Protein AF-A0A1H8XF36-F1 (afdb_monomer_lite)

Structure (mmCIF, N/CA/C/O backbone):
data_AF-A0A1H8XF36-F1
#
_entry.id   AF-A0A1H8XF36-F1
#
loop_
_atom_site.group_PDB
_atom_site.id
_atom_site.type_symbol
_atom_site.label_atom_id
_atom_site.label_alt_id
_atom_site.label_comp_id
_atom_site.label_asym_id
_atom_site.label_entity_id
_atom_site.label_seq_id
_atom_site.pdbx_PDB_ins_code
_atom_site.Cartn_x
_atom_site.Cartn_y
_atom_site.Cartn_z
_atom_site.occupancy
_atom_site.B_iso_or_equiv
_atom_site.auth_seq_id
_atom_site.auth_comp_id
_atom_site.auth_asym_id
_atom_site.auth_atom_id
_atom_site.pdbx_PDB_model_num
ATOM 1 N N . MET A 1 1 ? -66.760 44.132 59.743 1.00 40.66 1 MET A N 1
ATOM 2 C CA . MET A 1 1 ? -66.022 44.883 58.701 1.00 40.66 1 MET A CA 1
ATOM 3 C C . MET A 1 1 ? -64.571 44.483 58.868 1.00 40.66 1 MET A C 1
ATOM 5 O O . MET A 1 1 ? -64.125 44.557 60.000 1.00 40.66 1 MET A O 1
ATOM 9 N N . SER A 1 2 ? -63.787 43.986 57.928 1.00 36.94 2 SER A N 1
ATOM 10 C CA . SER A 1 2 ? -63.782 43.706 56.478 1.00 36.94 2 SER A CA 1
ATOM 11 C C . SER A 1 2 ? -62.530 42.788 56.319 1.00 36.94 2 SER A C 1
ATOM 13 O O . SER A 1 2 ? -61.698 42.759 57.219 1.00 36.94 2 SER A O 1
ATOM 15 N N . ASP A 1 3 ? -62.305 41.912 55.347 1.00 35.53 3 ASP A N 1
ATOM 16 C CA . ASP A 1 3 ? -62.510 41.982 53.910 1.00 35.53 3 ASP A CA 1
ATOM 17 C C . ASP A 1 3 ? -62.419 40.563 53.327 1.00 35.53 3 ASP A C 1
ATOM 19 O O . ASP A 1 3 ? -61.541 39.775 53.687 1.00 35.53 3 ASP A O 1
ATOM 23 N N . GLN A 1 4 ? -63.302 40.268 52.376 1.00 50.47 4 GLN A N 1
ATOM 24 C CA . GLN A 1 4 ? -63.124 39.201 51.400 1.00 50.47 4 GLN A CA 1
ATOM 25 C C . GLN A 1 4 ? -62.207 39.718 50.282 1.00 50.47 4 GLN A C 1
ATOM 27 O O . GLN A 1 4 ? -62.648 40.511 49.458 1.00 50.47 4 GLN A O 1
ATOM 32 N N . ALA A 1 5 ? -60.954 39.261 50.225 1.00 41.50 5 ALA A N 1
ATOM 33 C CA . ALA A 1 5 ? -60.082 39.449 49.058 1.00 41.50 5 ALA A CA 1
ATOM 34 C C . ALA A 1 5 ? -58.930 38.427 49.036 1.00 41.50 5 ALA A C 1
ATOM 36 O O . ALA A 1 5 ? -57.756 38.785 49.018 1.00 41.50 5 ALA A O 1
ATOM 37 N N . ILE A 1 6 ? -59.246 37.129 49.011 1.00 44.41 6 ILE A N 1
ATOM 38 C CA . ILE A 1 6 ? -58.297 36.118 48.513 1.00 44.41 6 ILE A CA 1
ATOM 39 C C . ILE A 1 6 ? -58.626 35.923 47.029 1.00 44.41 6 ILE A C 1
ATOM 41 O O . ILE A 1 6 ? -59.206 34.925 46.611 1.00 44.41 6 ILE A O 1
ATOM 45 N N . THR A 1 7 ? -58.331 36.956 46.238 1.00 41.44 7 THR A N 1
ATOM 46 C CA . THR A 1 7 ? -58.644 37.029 44.808 1.00 41.44 7 THR A CA 1
ATOM 47 C C . THR A 1 7 ? -57.358 36.836 44.004 1.00 41.44 7 THR A C 1
ATOM 49 O O . THR A 1 7 ? -56.527 37.730 43.914 1.00 41.44 7 THR A O 1
ATOM 52 N N . ILE A 1 8 ? -57.201 35.636 43.438 1.00 46.31 8 ILE A N 1
ATOM 53 C CA . ILE A 1 8 ? -56.725 35.370 42.062 1.00 46.31 8 ILE A CA 1
ATOM 54 C C . ILE A 1 8 ? -55.301 35.854 41.673 1.00 46.31 8 ILE A C 1
ATOM 56 O O . ILE A 1 8 ? -54.861 35.599 40.562 1.00 46.31 8 ILE A O 1
ATOM 60 N N . CYS A 1 9 ? -54.484 36.432 42.558 1.00 40.72 9 CYS A N 1
ATOM 61 C CA . CYS A 1 9 ? -53.116 36.835 42.175 1.00 40.72 9 CYS A CA 1
ATOM 62 C C . CYS A 1 9 ? -52.086 35.676 42.217 1.00 40.72 9 CYS A C 1
ATOM 64 O O . CYS A 1 9 ? -51.015 35.758 41.625 1.00 40.72 9 CYS A O 1
ATOM 66 N N . GLY A 1 10 ? -52.410 34.556 42.880 1.00 39.56 10 GLY A N 1
ATOM 67 C CA . GLY A 1 10 ? -51.481 33.431 43.074 1.00 39.56 10 GLY A CA 1
ATOM 68 C C . GLY A 1 10 ? -51.507 32.321 42.013 1.00 39.56 10 GLY A C 1
ATOM 69 O O . GLY A 1 10 ? -50.549 31.553 41.936 1.00 39.56 10 GLY A O 1
ATOM 70 N N . LEU A 1 11 ? -52.569 32.201 41.203 1.00 45.66 11 LEU A N 1
ATOM 71 C CA . LEU A 1 11 ? -52.674 31.116 40.210 1.00 45.66 11 LEU A CA 1
ATOM 72 C C . LEU A 1 11 ? -52.144 31.496 38.818 1.00 45.66 11 LEU A C 1
ATOM 74 O O . LEU A 1 11 ? -51.636 30.622 38.120 1.00 45.66 11 LEU A O 1
ATOM 78 N N . LEU A 1 12 ? -52.174 32.774 38.429 1.00 42.66 12 LEU A N 1
ATOM 79 C CA . LEU A 1 12 ? -51.688 33.197 37.107 1.00 42.66 12 LEU A CA 1
ATOM 80 C C . LEU A 1 12 ? -50.151 33.191 36.998 1.00 42.66 12 LEU A C 1
ATOM 82 O O . LEU A 1 12 ? -49.630 32.896 35.929 1.00 42.66 12 LEU A O 1
ATOM 86 N N . CYS A 1 13 ? -49.413 33.367 38.103 1.00 42.06 13 CYS A N 1
ATOM 87 C CA . CYS A 1 13 ? -47.946 33.222 38.096 1.00 42.06 13 CYS A CA 1
ATOM 88 C C . CYS A 1 13 ? -47.450 31.764 38.083 1.00 42.06 13 CYS A C 1
ATOM 90 O O . CYS A 1 13 ? -46.278 31.537 37.793 1.00 42.06 13 CYS A O 1
ATOM 92 N N . LYS A 1 14 ? -48.295 30.768 38.393 1.00 46.06 14 LYS A N 1
ATOM 93 C CA . LYS A 1 14 ? -47.899 29.345 38.334 1.00 46.06 14 LYS A CA 1
ATOM 94 C C . LYS A 1 14 ? -48.216 28.682 36.994 1.00 46.06 14 LYS A C 1
ATOM 96 O O . LYS A 1 14 ? -47.514 27.747 36.624 1.00 46.06 14 LYS A O 1
ATOM 101 N N . PHE A 1 15 ? -49.204 29.184 36.251 1.00 42.62 15 PHE A N 1
ATOM 102 C CA . PHE A 1 15 ? -49.509 28.676 34.909 1.00 42.62 15 PHE A CA 1
ATOM 103 C C . PHE A 1 15 ? -48.506 29.153 33.847 1.00 42.62 15 PHE A C 1
ATOM 105 O O . PHE A 1 15 ? -48.177 28.384 32.950 1.00 42.62 15 PHE A O 1
ATOM 112 N N . ASP A 1 16 ? -47.937 30.355 33.993 1.00 43.34 16 ASP A N 1
ATOM 113 C CA . ASP A 1 16 ? -46.941 30.883 33.041 1.00 43.34 16 ASP A CA 1
ATOM 114 C C . ASP A 1 16 ? -45.497 30.412 33.338 1.00 43.34 16 ASP A C 1
ATOM 116 O O . ASP A 1 16 ? -44.593 30.553 32.516 1.00 43.34 16 ASP A O 1
ATOM 120 N N . GLN A 1 17 ? -45.262 29.782 34.500 1.00 47.97 17 GLN A N 1
ATOM 121 C CA . GLN A 1 17 ? -43.981 29.133 34.819 1.00 47.97 17 GLN A CA 1
ATOM 122 C C . GLN A 1 17 ? -43.923 27.641 34.465 1.00 47.97 17 GLN A C 1
ATOM 124 O O . GLN A 1 17 ? -42.828 27.089 34.417 1.00 47.97 17 GLN A O 1
ATOM 129 N N . GLN A 1 18 ? -45.053 26.989 34.165 1.00 44.66 18 GLN A N 1
ATOM 130 C CA . GLN A 1 18 ? -45.054 25.599 33.685 1.00 44.66 18 GLN A CA 1
ATOM 131 C C . GLN A 1 18 ? -44.923 25.463 32.163 1.00 44.66 18 GLN A C 1
ATOM 133 O O . GLN A 1 18 ? -44.710 24.355 31.685 1.00 44.66 18 GLN A O 1
ATOM 138 N N . ASN A 1 19 ? -44.976 26.563 31.405 1.00 46.19 19 ASN A N 1
ATOM 139 C CA . ASN A 1 19 ? -44.806 26.532 29.946 1.00 46.19 19 ASN A CA 1
ATOM 140 C C . ASN A 1 19 ? -43.543 27.252 29.446 1.00 46.19 19 ASN A C 1
ATOM 142 O O . ASN A 1 19 ? -43.392 27.508 28.254 1.00 46.19 19 ASN A O 1
ATOM 146 N N . LYS A 1 20 ? -42.598 27.539 30.352 1.00 46.12 20 LYS A N 1
ATOM 147 C CA . LYS A 1 20 ? -41.257 28.041 30.014 1.00 46.12 20 LYS A CA 1
ATOM 148 C C . LYS A 1 20 ? -40.150 27.057 30.403 1.00 46.12 20 LYS A C 1
ATOM 150 O O . LYS A 1 20 ? -39.047 27.462 30.756 1.00 46.12 20 LYS A O 1
ATOM 155 N N . THR A 1 21 ? -40.454 25.761 30.332 1.00 42.97 21 THR A N 1
ATOM 156 C CA . THR A 1 21 ? -39.481 24.668 30.516 1.00 42.97 21 THR A CA 1
ATOM 157 C C . THR A 1 21 ? -39.406 23.727 29.311 1.00 42.97 21 THR A C 1
ATOM 159 O O . THR A 1 21 ? -38.757 22.695 29.377 1.00 42.97 21 THR A O 1
ATOM 162 N N . THR A 1 22 ? -39.984 24.093 28.166 1.00 49.16 22 THR A N 1
ATOM 163 C CA . THR A 1 22 ? -39.704 23.439 26.876 1.00 49.16 22 THR A CA 1
ATOM 164 C C . THR A 1 22 ? -38.648 24.217 26.110 1.00 49.16 22 THR A C 1
ATOM 166 O O . THR A 1 22 ? -38.924 24.872 25.113 1.00 49.16 22 THR A O 1
ATOM 169 N N . MET A 1 23 ? -37.434 24.163 26.635 1.00 47.94 23 MET A N 1
ATOM 170 C CA . MET A 1 23 ? -36.205 24.076 25.855 1.00 47.94 23 MET A CA 1
ATOM 171 C C . MET A 1 23 ? -35.268 23.268 26.745 1.00 47.94 23 MET A C 1
ATOM 173 O O . MET A 1 23 ? -34.341 23.807 27.349 1.00 47.94 23 MET A O 1
ATOM 177 N N . GLU A 1 24 ? -35.576 21.979 26.910 1.00 48.44 24 GLU A N 1
ATOM 178 C CA . GLU A 1 24 ? -34.543 21.030 27.297 1.00 48.44 24 GLU A CA 1
ATOM 179 C C . GLU A 1 24 ? -33.439 21.201 26.260 1.00 48.44 24 GLU A C 1
ATOM 181 O O . GLU A 1 24 ? -33.589 20.852 25.089 1.00 48.44 24 GLU A O 1
ATOM 186 N N . SER A 1 25 ? -32.346 21.835 26.680 1.00 49.28 25 SER A N 1
ATOM 187 C CA . SER A 1 25 ? -31.075 21.682 26.012 1.00 49.28 25 SER A CA 1
ATOM 188 C C . SER A 1 25 ? -30.848 20.181 25.960 1.00 49.28 25 SER A C 1
ATOM 190 O O . SER A 1 25 ? -30.518 19.577 26.983 1.00 49.28 25 SER A O 1
ATOM 192 N N . THR A 1 26 ? -31.075 19.567 24.802 1.00 49.25 26 THR A N 1
ATOM 193 C CA . THR A 1 26 ? -30.534 18.249 24.514 1.00 49.25 26 THR A CA 1
ATOM 194 C C . THR A 1 26 ? -29.035 18.425 24.631 1.00 49.25 26 THR A C 1
ATOM 196 O O . THR A 1 26 ? -28.365 18.915 23.719 1.00 49.25 26 THR A O 1
ATOM 199 N N . ASN A 1 27 ? -28.530 18.148 25.828 1.00 54.62 27 ASN A N 1
ATOM 200 C CA . ASN A 1 27 ? -27.125 18.053 26.113 1.00 54.62 27 ASN A CA 1
ATOM 201 C C . ASN A 1 27 ? -26.678 16.825 25.324 1.00 54.62 27 ASN A C 1
ATOM 203 O O . ASN A 1 27 ? -26.685 15.715 25.843 1.00 54.62 27 ASN A O 1
ATOM 207 N N . ASN A 1 28 ? -26.373 17.024 24.040 1.00 58.06 28 ASN A N 1
ATOM 208 C CA . ASN A 1 28 ? -25.712 16.056 23.173 1.00 58.06 28 ASN A CA 1
ATOM 209 C C . ASN A 1 28 ? -24.256 15.918 23.642 1.00 58.06 28 ASN A C 1
ATOM 211 O O . ASN A 1 28 ? -23.302 16.167 22.909 1.00 58.06 28 ASN A O 1
ATOM 215 N N . GLN A 1 29 ? -24.082 15.563 24.913 1.00 52.97 29 GLN A N 1
ATOM 216 C CA . GLN A 1 29 ? -22.859 14.956 25.395 1.00 52.97 29 GLN A CA 1
ATOM 217 C C . GLN A 1 29 ? -22.877 13.567 24.784 1.00 52.97 29 GLN A C 1
ATOM 219 O O . GLN A 1 29 ? -23.698 12.737 25.165 1.00 52.97 29 GLN A O 1
ATOM 224 N N . ALA A 1 30 ? -22.031 13.342 23.783 1.00 47.47 30 ALA A N 1
ATOM 225 C CA . ALA A 1 30 ? -21.836 12.012 23.237 1.00 47.47 30 ALA A CA 1
ATOM 226 C C . ALA A 1 30 ? -21.537 11.050 24.400 1.00 47.47 30 ALA A C 1
ATOM 228 O O . ALA A 1 30 ? -20.557 11.239 25.128 1.00 47.47 30 ALA A O 1
ATOM 229 N N . GLU A 1 31 ? -22.397 10.051 24.609 1.00 49.72 31 GLU A N 1
ATOM 230 C CA . GLU A 1 31 ? -22.148 9.005 25.595 1.00 49.72 31 GLU A CA 1
ATOM 231 C C . GLU A 1 31 ? -20.878 8.256 25.191 1.00 49.72 31 GLU A C 1
ATOM 233 O O . GLU A 1 31 ? -20.815 7.553 24.182 1.00 49.72 31 GLU A O 1
ATOM 238 N N . LYS A 1 32 ? -19.818 8.443 25.977 1.00 48.28 32 LYS A N 1
ATOM 239 C CA . LYS A 1 32 ? -18.534 7.794 25.742 1.00 48.28 32 LYS A CA 1
ATOM 240 C C . LYS A 1 32 ? -18.615 6.331 26.173 1.00 48.28 32 LYS A C 1
ATOM 242 O O . LYS A 1 32 ? -18.431 6.015 27.350 1.00 48.28 32 LYS A O 1
ATOM 247 N N . LEU A 1 33 ? -18.804 5.426 25.217 1.00 56.78 33 LEU A N 1
ATOM 248 C CA . LEU A 1 33 ? -18.626 3.996 25.455 1.00 56.78 33 LEU A CA 1
ATOM 249 C C . LEU A 1 33 ? -17.135 3.699 25.692 1.00 56.78 33 LEU A C 1
ATOM 251 O O . LEU A 1 33 ? -16.317 3.785 24.779 1.00 56.78 33 LEU A O 1
ATOM 255 N N . THR A 1 34 ? -16.770 3.377 26.935 1.00 51.84 34 THR A N 1
ATOM 256 C CA . THR A 1 34 ? -15.386 3.050 27.315 1.00 51.84 34 THR A CA 1
ATOM 257 C C . THR A 1 34 ? -15.229 1.539 27.459 1.00 51.84 34 THR A C 1
ATOM 259 O O . THR A 1 34 ? -15.887 0.917 28.290 1.00 51.84 34 THR A O 1
ATOM 262 N N . ILE A 1 35 ? -14.342 0.951 26.654 1.00 61.00 35 ILE A N 1
ATOM 263 C CA . ILE A 1 35 ? -14.023 -0.481 26.648 1.00 61.00 35 ILE A CA 1
ATOM 264 C C . ILE A 1 35 ? -12.532 -0.616 26.968 1.00 61.00 35 ILE A C 1
ATOM 266 O O . ILE A 1 35 ? -11.695 -0.190 26.177 1.00 61.00 35 ILE A O 1
ATOM 270 N N . ILE A 1 36 ? -12.198 -1.161 28.141 1.00 53.19 36 ILE A N 1
ATOM 271 C CA . ILE A 1 36 ? -10.814 -1.336 28.614 1.00 53.19 36 ILE A CA 1
ATOM 272 C C . ILE A 1 36 ? -10.554 -2.784 29.046 1.00 53.19 36 ILE A C 1
ATOM 274 O O . ILE A 1 36 ? -11.452 -3.441 29.569 1.00 53.19 36 ILE A O 1
ATOM 278 N N . GLU A 1 37 ? -9.329 -3.258 28.790 1.00 46.28 37 GLU A N 1
ATOM 279 C CA . GLU A 1 37 ? -8.772 -4.561 29.211 1.00 46.28 37 GLU A CA 1
ATOM 280 C C . GLU A 1 37 ? -9.680 -5.771 28.966 1.00 46.28 37 GLU A C 1
ATOM 282 O O . GLU A 1 37 ? -9.912 -6.615 29.830 1.00 46.28 37 GLU A O 1
ATOM 287 N N . THR A 1 38 ? -10.240 -5.863 27.766 1.00 60.16 38 THR A N 1
ATOM 288 C CA . THR A 1 38 ? -11.257 -6.867 27.482 1.00 60.16 38 THR A CA 1
ATOM 289 C C . THR A 1 38 ? -11.140 -7.395 26.061 1.00 60.16 38 THR A C 1
ATOM 291 O O . THR A 1 38 ? -10.719 -6.687 25.153 1.00 60.16 38 THR A O 1
ATOM 294 N N . THR A 1 39 ? -11.534 -8.650 25.862 1.00 60.72 39 THR A N 1
ATOM 295 C CA . THR A 1 39 ? -11.659 -9.300 24.549 1.00 60.72 39 THR A CA 1
ATOM 296 C C . THR A 1 39 ? -12.972 -8.943 23.844 1.00 60.72 39 THR A C 1
ATOM 298 O O . THR A 1 39 ? -13.347 -9.583 22.863 1.00 60.72 39 THR A O 1
ATOM 301 N N . LYS A 1 40 ? -13.708 -7.946 24.356 1.00 65.25 40 LYS A N 1
ATOM 302 C CA . LYS A 1 40 ? -14.976 -7.507 23.774 1.00 65.25 40 LYS A CA 1
ATOM 303 C C . LYS A 1 40 ? -14.733 -6.885 22.402 1.00 65.25 40 LYS A C 1
ATOM 305 O O . LYS A 1 40 ? -13.991 -5.917 22.266 1.00 65.25 40 LYS A O 1
ATOM 310 N N . VAL A 1 41 ? -15.408 -7.446 21.409 1.00 62.50 41 VAL A N 1
ATOM 311 C CA . VAL A 1 41 ? -15.490 -6.932 20.043 1.00 62.50 41 VAL A CA 1
ATOM 312 C C . VAL A 1 41 ? -16.558 -5.838 20.000 1.00 62.50 41 VAL A C 1
ATOM 314 O O . VAL A 1 41 ? -17.640 -6.014 20.563 1.00 62.50 41 VAL A O 1
ATOM 317 N N . ILE A 1 42 ? -16.266 -4.716 19.339 1.00 70.75 42 ILE A N 1
ATOM 318 C CA . ILE A 1 42 ? -17.297 -3.747 18.949 1.00 70.75 42 ILE A CA 1
ATOM 319 C C . ILE A 1 42 ? -17.878 -4.232 17.620 1.00 70.75 42 ILE A C 1
ATOM 321 O O . ILE A 1 42 ? -17.201 -4.175 16.598 1.00 70.75 42 ILE A O 1
ATOM 325 N N . ASP A 1 43 ? -19.113 -4.728 17.643 1.00 66.25 43 ASP A N 1
ATOM 326 C CA . ASP A 1 43 ? -19.865 -5.106 16.441 1.00 66.25 43 ASP A CA 1
ATOM 327 C C . ASP A 1 43 ? -20.769 -3.932 16.031 1.00 66.25 43 ASP A C 1
ATOM 329 O O . ASP A 1 43 ? -21.852 -3.737 16.584 1.00 66.25 43 ASP A O 1
ATOM 333 N N . ALA A 1 44 ? -20.279 -3.090 15.119 1.00 71.88 44 ALA A N 1
ATOM 334 C CA . ALA A 1 44 ? -20.963 -1.887 14.652 1.00 71.88 44 ALA A CA 1
ATOM 335 C C . ALA A 1 44 ? -21.638 -2.155 13.297 1.00 71.88 44 ALA A C 1
ATOM 337 O O . ALA A 1 44 ? -21.051 -1.951 12.236 1.00 71.88 44 ALA A O 1
ATOM 338 N N . LYS A 1 45 ? -22.880 -2.646 13.334 1.00 66.81 45 LYS A N 1
ATOM 339 C CA . LYS A 1 45 ? -23.684 -2.945 12.137 1.00 66.81 45 LYS A CA 1
ATOM 340 C C . LYS A 1 45 ? -24.672 -1.818 11.853 1.00 66.81 45 LYS A C 1
ATOM 342 O O . LYS A 1 45 ? -25.379 -1.382 12.757 1.00 66.81 45 LYS A O 1
ATOM 347 N N . TYR A 1 46 ? -24.747 -1.386 10.593 1.00 72.31 46 TYR A N 1
ATOM 348 C CA . TYR A 1 46 ? -25.667 -0.340 10.109 1.00 72.31 46 TYR A CA 1
ATOM 349 C C . TYR A 1 46 ? -25.518 1.031 10.799 1.00 72.31 46 TYR A C 1
ATOM 351 O O . TYR A 1 46 ? -26.467 1.811 10.866 1.00 72.31 46 TYR A O 1
ATOM 359 N N . SER A 1 47 ? -24.335 1.335 11.329 1.00 73.12 47 SER A N 1
ATOM 360 C CA . SER A 1 47 ? -24.046 2.594 12.019 1.00 73.12 47 SER A CA 1
ATOM 361 C C . SER A 1 47 ? -23.357 3.609 11.106 1.00 73.12 47 SER A C 1
ATOM 363 O O . SER A 1 47 ? -22.481 3.243 10.328 1.00 73.12 47 SER A O 1
ATOM 365 N N . HIS A 1 48 ? -23.686 4.891 11.272 1.00 70.56 48 HIS A N 1
ATOM 366 C CA . HIS A 1 48 ? -22.930 6.006 10.696 1.00 70.56 48 HIS A CA 1
ATOM 367 C C . HIS A 1 48 ? -21.782 6.373 11.645 1.00 70.56 48 HIS A C 1
ATOM 369 O O . HIS A 1 48 ? -22.018 6.653 12.819 1.00 70.56 48 HIS A O 1
ATOM 375 N N . LEU A 1 49 ? -20.543 6.315 11.154 1.00 74.25 49 LEU A N 1
ATOM 376 C CA . LEU A 1 49 ? -19.329 6.633 11.921 1.00 74.25 49 LEU A CA 1
ATOM 377 C C . LEU A 1 49 ? -18.528 7.783 11.292 1.00 74.25 49 LEU A C 1
ATOM 379 O O . LEU A 1 49 ? -17.383 8.028 11.684 1.00 74.25 49 LEU A O 1
ATOM 383 N N . ASP A 1 50 ? -19.106 8.490 10.321 1.00 73.62 50 ASP A N 1
ATOM 384 C CA . ASP A 1 50 ? -18.474 9.626 9.663 1.00 73.62 50 ASP A CA 1
ATOM 385 C C . ASP A 1 50 ? -18.028 10.694 10.679 1.00 73.62 50 ASP A C 1
ATOM 387 O O . ASP A 1 50 ? -18.722 11.019 11.639 1.00 73.62 50 ASP A O 1
ATOM 391 N N . GLY A 1 51 ? -16.797 11.188 10.512 1.00 71.81 51 GLY A N 1
ATOM 392 C CA . GLY A 1 51 ? -16.170 12.157 11.421 1.00 71.81 51 GLY A CA 1
ATOM 393 C C . GLY A 1 51 ? -15.538 11.578 12.698 1.00 71.81 51 GLY A C 1
ATOM 394 O O . GLY A 1 51 ? -14.884 12.320 13.434 1.00 71.81 51 GLY A O 1
ATOM 395 N N . SER A 1 52 ? -15.666 10.275 12.964 1.00 79.75 52 SER A N 1
ATOM 396 C CA . SER A 1 52 ? -15.053 9.643 14.143 1.00 79.75 52 SER A CA 1
ATOM 397 C C . SER A 1 52 ? -13.518 9.625 14.066 1.00 79.75 52 SER A C 1
ATOM 399 O O . SER A 1 52 ? -12.938 9.444 12.998 1.00 79.75 52 SER A O 1
ATOM 401 N N . THR A 1 53 ? -12.839 9.780 15.210 1.00 69.12 53 THR A N 1
ATOM 402 C CA . THR A 1 53 ? -11.370 9.678 15.323 1.00 69.12 53 THR A CA 1
ATOM 403 C C . THR A 1 53 ? -10.989 8.567 16.298 1.00 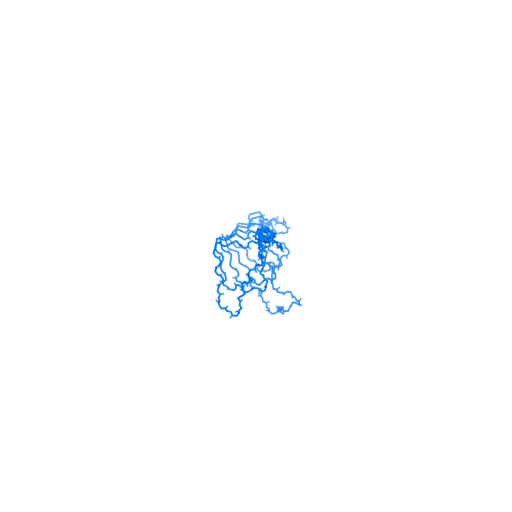69.12 53 THR A C 1
ATOM 405 O O . THR A 1 53 ? -11.470 8.543 17.429 1.00 69.12 53 THR A O 1
ATOM 408 N N . PHE A 1 54 ? -10.076 7.684 15.887 1.00 76.00 54 PHE A N 1
ATOM 409 C CA . PHE A 1 54 ? -9.569 6.581 16.705 1.00 76.00 54 PHE A CA 1
ATOM 410 C C . PHE A 1 54 ? -8.065 6.768 16.942 1.00 76.00 54 PHE A C 1
ATOM 412 O O . PHE A 1 54 ? -7.273 6.706 16.005 1.00 76.00 54 PHE A O 1
ATOM 419 N N . VAL A 1 55 ? -7.661 7.020 18.190 1.00 69.31 55 VAL A N 1
ATOM 420 C CA . VAL A 1 55 ? -6.261 7.291 18.569 1.00 69.31 55 VAL A CA 1
ATOM 421 C C . VAL A 1 55 ? -5.753 6.168 19.470 1.00 69.31 55 VAL A C 1
ATOM 423 O O . VAL A 1 55 ? -6.416 5.825 20.443 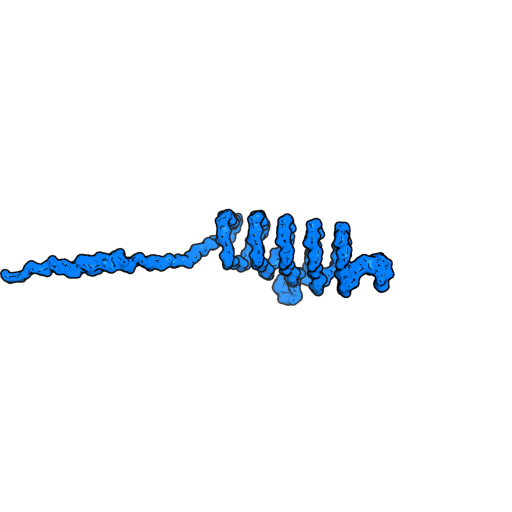1.00 69.31 55 VAL A O 1
ATOM 426 N N . MET A 1 56 ? -4.576 5.610 19.157 1.00 66.62 56 MET A N 1
ATOM 427 C CA . MET A 1 56 ? -3.939 4.512 19.913 1.00 66.62 56 MET A CA 1
ATOM 428 C C . MET A 1 56 ? -4.816 3.247 20.058 1.00 66.62 56 MET A C 1
ATOM 430 O O . MET A 1 56 ? -4.753 2.546 21.065 1.00 66.62 56 MET A O 1
ATOM 434 N N . LEU A 1 57 ? -5.635 2.939 19.047 1.00 72.25 57 LEU A N 1
ATOM 435 C CA . LEU A 1 57 ? -6.500 1.756 19.021 1.00 72.25 57 LEU A CA 1
ATOM 436 C C . LEU A 1 57 ? -5.754 0.527 18.471 1.00 72.25 57 LEU A C 1
ATOM 438 O O . LEU A 1 57 ? -5.029 0.627 17.483 1.00 72.25 57 LEU A O 1
ATOM 442 N N . LYS A 1 58 ? -5.985 -0.651 19.065 1.00 75.19 58 LYS A N 1
ATOM 443 C CA . LYS A 1 58 ? -5.539 -1.942 18.518 1.00 75.19 58 LYS A CA 1
ATOM 444 C C . LYS A 1 58 ? -6.699 -2.630 17.794 1.00 75.19 58 LYS A C 1
ATOM 446 O O . LYS A 1 58 ? -7.713 -2.916 18.417 1.00 75.19 58 LYS A O 1
ATOM 451 N N . MET A 1 59 ? -6.522 -2.928 16.505 1.00 78.12 59 MET A N 1
ATOM 452 C CA . MET A 1 59 ? -7.508 -3.620 15.653 1.00 78.12 59 MET A CA 1
ATOM 453 C C . MET A 1 59 ? -6.940 -4.907 15.036 1.00 78.12 59 MET A C 1
ATOM 455 O O . MET A 1 59 ? -7.186 -5.220 13.876 1.00 78.12 59 MET A O 1
ATOM 459 N N . SER A 1 60 ? -6.130 -5.649 15.794 1.00 78.81 60 SER A N 1
ATOM 460 C CA . SER A 1 60 ? -5.612 -6.939 15.326 1.00 78.81 60 SER A CA 1
ATOM 461 C C . SER A 1 60 ? -6.775 -7.880 14.993 1.00 78.81 60 SER A C 1
ATOM 463 O O . SER A 1 60 ? -7.639 -8.090 15.842 1.00 78.81 60 SER A O 1
ATOM 465 N N . ASN A 1 61 ? -6.768 -8.447 13.783 1.00 76.12 61 ASN A N 1
ATOM 466 C CA . ASN A 1 61 ? -7.813 -9.329 13.243 1.00 76.12 61 ASN A CA 1
ATOM 467 C C . ASN A 1 61 ? -9.186 -8.662 13.010 1.00 76.12 61 ASN A C 1
ATOM 469 O O . ASN A 1 61 ? -10.197 -9.359 12.943 1.00 76.12 61 ASN A O 1
ATOM 473 N N . ALA A 1 62 ? -9.255 -7.331 12.907 1.00 82.06 62 ALA A N 1
ATOM 474 C CA . ALA A 1 62 ? -10.474 -6.669 12.445 1.00 82.06 62 ALA A CA 1
ATOM 475 C C . ALA A 1 62 ? -10.700 -6.940 10.946 1.00 82.06 62 ALA A C 1
ATOM 477 O O . ALA A 1 62 ? -9.746 -6.963 10.173 1.00 82.06 62 ALA A O 1
ATOM 478 N N . SER A 1 63 ? -11.960 -7.114 10.541 1.00 77.88 63 SER A N 1
ATOM 479 C CA . SER A 1 63 ? -12.363 -7.323 9.147 1.00 77.88 63 SER A CA 1
ATOM 480 C C . SER A 1 63 ? -13.400 -6.277 8.752 1.00 77.88 63 SER A C 1
ATOM 482 O O . SER A 1 63 ? -14.307 -5.968 9.528 1.00 77.88 63 SER A O 1
ATOM 484 N N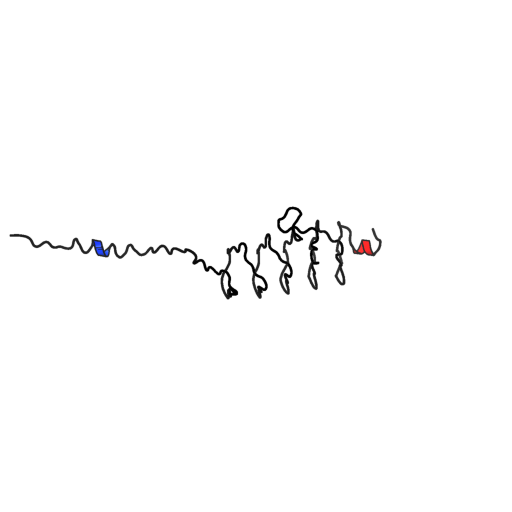 . PHE A 1 64 ? -13.251 -5.737 7.547 1.00 83.88 64 PHE A N 1
ATOM 485 C CA . PHE A 1 64 ? -14.152 -4.756 6.965 1.00 83.88 64 PHE A CA 1
ATOM 486 C C . PHE A 1 64 ? -14.632 -5.302 5.620 1.00 83.88 64 PHE A C 1
ATOM 488 O O . PHE A 1 64 ? -13.870 -5.313 4.660 1.00 83.88 64 PHE A O 1
ATOM 495 N N . ASN A 1 65 ? -15.878 -5.770 5.562 1.00 81.00 65 ASN A N 1
ATOM 496 C CA . ASN A 1 65 ? -16.485 -6.312 4.343 1.00 81.00 65 ASN A CA 1
ATOM 497 C C . ASN A 1 65 ? -17.579 -5.351 3.877 1.00 81.00 65 ASN A C 1
ATOM 499 O O . ASN A 1 65 ? -18.376 -4.906 4.704 1.00 81.00 65 ASN A O 1
ATOM 503 N N . ASP A 1 66 ? -17.600 -5.031 2.582 1.00 81.38 66 ASP A N 1
ATOM 504 C CA . ASP A 1 66 ? -18.597 -4.152 1.951 1.00 81.38 66 ASP A CA 1
ATOM 505 C C . ASP A 1 66 ? -18.693 -2.743 2.573 1.00 81.38 66 ASP A C 1
ATOM 507 O O . ASP A 1 66 ? -19.779 -2.203 2.792 1.00 81.38 66 ASP A O 1
ATOM 511 N N . VAL A 1 67 ? -17.543 -2.129 2.875 1.00 83.19 67 VAL A N 1
ATOM 512 C CA . VAL A 1 67 ? -17.458 -0.786 3.476 1.00 83.19 67 VAL A CA 1
ATOM 513 C C . VAL A 1 67 ? -17.001 0.281 2.476 1.00 83.19 67 VAL A C 1
ATOM 515 O O . VAL A 1 67 ? -16.135 0.034 1.639 1.00 83.19 67 VAL A O 1
ATOM 518 N N . ASP A 1 68 ? -17.519 1.506 2.609 1.00 83.88 68 ASP A N 1
ATOM 519 C CA . ASP A 1 68 ? -16.958 2.687 1.941 1.00 83.88 68 ASP A CA 1
ATOM 520 C C . ASP A 1 68 ? -15.891 3.332 2.840 1.00 83.88 68 ASP A C 1
ATOM 522 O O . ASP A 1 68 ? -16.195 3.881 3.901 1.00 83.88 68 ASP A O 1
ATOM 526 N N . LEU A 1 69 ? -14.627 3.258 2.413 1.00 87.56 69 LEU A N 1
ATOM 527 C CA . LEU A 1 69 ? -13.477 3.875 3.089 1.00 87.56 69 LEU A CA 1
ATOM 528 C C . LEU A 1 69 ? -12.918 5.075 2.311 1.00 87.56 69 LEU A C 1
ATOM 530 O O . LEU A 1 69 ? -11.756 5.461 2.481 1.00 87.56 69 LEU A O 1
ATOM 534 N N . THR A 1 70 ? -13.726 5.687 1.446 1.00 84.75 70 THR A N 1
ATOM 535 C CA . THR A 1 70 ? -13.333 6.861 0.668 1.00 84.75 70 THR A CA 1
ATOM 536 C C . THR A 1 70 ? -12.821 7.971 1.590 1.00 84.75 70 THR A C 1
ATOM 538 O O . THR A 1 70 ? -13.483 8.374 2.544 1.00 84.75 70 THR A O 1
ATOM 541 N N . LYS A 1 71 ? -11.627 8.500 1.280 1.00 84.44 71 LYS A N 1
ATOM 542 C CA . LYS A 1 71 ? -10.907 9.534 2.058 1.00 84.44 71 LYS A CA 1
ATOM 543 C C . LYS A 1 71 ? -10.421 9.097 3.450 1.00 84.44 71 LYS A C 1
ATOM 545 O O . LYS A 1 71 ? -9.969 9.962 4.209 1.00 84.44 71 LYS A O 1
ATOM 550 N N . LEU A 1 72 ? -10.446 7.804 3.785 1.00 88.50 72 LEU A N 1
ATOM 551 C CA . LEU A 1 72 ? -9.786 7.295 4.988 1.00 88.50 72 LEU A CA 1
ATOM 552 C C . LEU A 1 72 ? -8.296 7.675 4.979 1.00 88.50 72 LEU A C 1
ATOM 554 O O . LEU A 1 72 ? -7.613 7.567 3.961 1.00 88.50 72 LEU A O 1
ATOM 558 N N . LYS A 1 73 ? -7.785 8.104 6.136 1.00 85.31 73 LYS A N 1
ATOM 559 C CA . LYS A 1 73 ? -6.356 8.343 6.358 1.00 85.31 73 LYS A CA 1
ATOM 560 C C . LYS A 1 73 ? -5.864 7.449 7.480 1.00 85.31 73 LYS A C 1
ATOM 562 O O . LYS A 1 73 ? -6.354 7.540 8.602 1.00 85.31 73 LYS A O 1
ATOM 567 N N . ILE A 1 74 ? -4.855 6.642 7.181 1.00 85.88 74 ILE A N 1
ATOM 568 C CA . ILE A 1 74 ? -4.131 5.848 8.168 1.00 85.88 74 ILE A CA 1
ATOM 569 C C . ILE A 1 74 ? -2.735 6.454 8.298 1.00 85.88 74 ILE A C 1
ATOM 571 O O . ILE A 1 74 ? -1.987 6.509 7.326 1.00 85.88 74 ILE A O 1
ATOM 575 N N . ILE A 1 75 ? -2.402 6.960 9.486 1.00 83.75 75 ILE A N 1
ATOM 576 C CA . ILE A 1 75 ? -1.154 7.689 9.745 1.00 83.75 75 ILE A CA 1
ATOM 577 C C . ILE A 1 75 ? -0.507 7.107 10.998 1.00 83.75 75 ILE A C 1
ATOM 579 O O . ILE A 1 75 ? -1.189 6.896 11.998 1.00 83.75 75 ILE A O 1
ATOM 583 N N . ASN A 1 76 ? 0.809 6.877 10.950 1.00 80.31 76 ASN A N 1
ATOM 584 C CA . ASN A 1 76 ? 1.594 6.328 12.063 1.00 80.31 76 ASN A CA 1
ATOM 585 C C . ASN A 1 76 ? 1.038 4.995 12.603 1.00 80.31 76 ASN A C 1
ATOM 587 O O . ASN A 1 76 ? 1.052 4.753 13.810 1.00 80.31 76 ASN A O 1
ATOM 591 N N . ALA A 1 77 ? 0.528 4.140 11.713 1.00 83.44 77 ALA A N 1
ATOM 592 C CA . ALA A 1 77 ? -0.017 2.834 12.064 1.00 83.44 77 ALA A CA 1
ATOM 593 C C . ALA A 1 77 ? 0.910 1.706 11.606 1.00 83.44 77 ALA A C 1
ATOM 595 O O . ALA A 1 77 ? 1.587 1.814 10.584 1.00 83.44 77 ALA A O 1
ATOM 596 N N . ASN A 1 78 ? 0.893 0.595 12.342 1.00 82.06 78 ASN A N 1
ATOM 597 C CA . ASN A 1 78 ? 1.477 -0.651 11.869 1.00 82.06 78 ASN A CA 1
ATOM 598 C C . ASN A 1 78 ? 0.452 -1.376 10.983 1.00 82.06 78 ASN A C 1
ATOM 600 O O . ASN A 1 78 ? -0.576 -1.822 11.488 1.00 82.06 78 ASN A O 1
ATOM 604 N N . LEU A 1 79 ? 0.748 -1.477 9.685 1.00 87.56 79 LEU A N 1
ATOM 605 C CA . LEU A 1 79 ? -0.055 -2.182 8.676 1.00 87.56 79 LEU A CA 1
ATOM 606 C C . LEU A 1 79 ? 0.582 -3.512 8.244 1.00 87.56 79 LEU A C 1
ATOM 608 O O . LEU A 1 79 ? 0.332 -4.001 7.146 1.00 87.56 79 LEU A O 1
ATOM 612 N N . SER A 1 80 ? 1.449 -4.083 9.082 1.00 84.44 80 SER A N 1
ATOM 613 C CA . SER A 1 80 ? 1.989 -5.420 8.832 1.00 84.44 80 SER A CA 1
ATOM 614 C C . SER A 1 80 ? 0.843 -6.417 8.715 1.00 84.44 80 SER A C 1
ATOM 616 O O . SER A 1 80 ? -0.059 -6.395 9.548 1.00 84.44 80 SER A O 1
ATOM 618 N N . GLU A 1 81 ? 0.919 -7.295 7.712 1.00 85.50 81 GLU A N 1
ATOM 619 C CA . GLU A 1 81 ? -0.089 -8.339 7.457 1.00 85.50 81 GLU A CA 1
ATOM 620 C C . GLU A 1 81 ? -1.470 -7.778 7.064 1.00 85.50 81 GLU A C 1
ATOM 622 O O . GLU A 1 81 ? -2.474 -8.475 7.161 1.00 85.50 81 GLU A O 1
ATOM 627 N N . LEU A 1 82 ? -1.530 -6.524 6.592 1.00 90.62 82 LEU A N 1
ATOM 628 C CA . LEU A 1 82 ? -2.723 -5.989 5.941 1.00 90.62 82 LEU A CA 1
ATOM 629 C C . LEU A 1 82 ? -2.976 -6.725 4.619 1.00 90.62 82 LEU A C 1
ATOM 631 O O . LEU A 1 82 ? -2.118 -6.732 3.738 1.00 90.62 82 LEU A O 1
ATOM 635 N N . GLU A 1 83 ? -4.182 -7.262 4.476 1.00 89.88 83 GLU A N 1
ATOM 636 C CA . GLU A 1 83 ? -4.708 -7.821 3.235 1.00 89.88 83 GLU A CA 1
ATOM 637 C C . GLU A 1 83 ? -5.776 -6.883 2.665 1.00 89.88 83 GLU A C 1
ATOM 639 O O . GLU A 1 83 ? -6.636 -6.380 3.393 1.00 89.88 83 GLU A O 1
ATOM 644 N N . ILE A 1 84 ? -5.691 -6.613 1.362 1.00 90.38 84 ILE A N 1
ATOM 645 C CA . ILE A 1 84 ? -6.682 -5.839 0.614 1.00 90.38 84 ILE A CA 1
ATOM 646 C C . ILE A 1 84 ? -7.054 -6.668 -0.612 1.00 90.38 84 ILE A C 1
ATOM 648 O O . ILE A 1 84 ? -6.342 -6.654 -1.613 1.00 90.38 84 ILE A O 1
ATOM 652 N N . GLU A 1 85 ? -8.170 -7.382 -0.524 1.00 91.06 85 GLU A N 1
ATOM 653 C CA . GLU A 1 85 ? -8.693 -8.227 -1.597 1.00 91.06 85 GLU A CA 1
ATOM 654 C C . GLU A 1 85 ? -9.969 -7.601 -2.177 1.00 91.06 85 GLU A C 1
ATOM 656 O O . GLU A 1 85 ? -10.818 -7.100 -1.439 1.00 91.06 85 GLU A O 1
ATOM 661 N N . GLY A 1 86 ? -10.102 -7.588 -3.508 1.00 87.44 86 GLY A N 1
ATOM 662 C CA . GLY A 1 86 ? -11.327 -7.144 -4.187 1.00 87.44 86 GLY A CA 1
ATOM 663 C C . GLY A 1 86 ? -11.690 -5.660 -4.015 1.00 87.44 86 GLY A C 1
ATOM 664 O O . GLY A 1 86 ? -12.813 -5.268 -4.330 1.00 87.44 86 GLY A O 1
ATOM 665 N N . ALA A 1 87 ? -10.774 -4.821 -3.520 1.00 90.56 87 ALA A N 1
ATOM 666 C CA . ALA A 1 87 ? -11.046 -3.413 -3.236 1.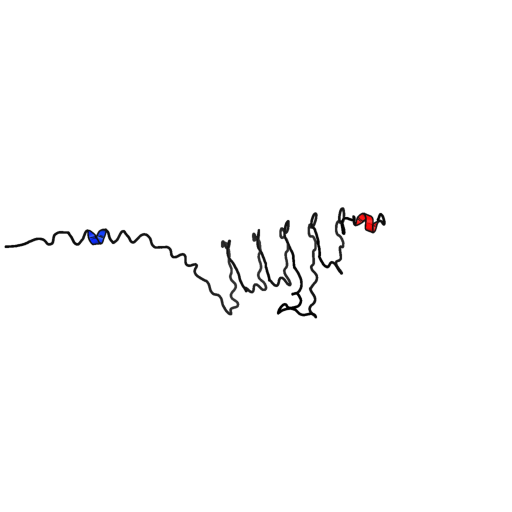00 90.56 87 ALA A CA 1
ATOM 667 C C . ALA A 1 87 ? -10.702 -2.476 -4.408 1.00 90.56 87 ALA A C 1
ATOM 669 O O . ALA A 1 87 ? -9.727 -2.673 -5.134 1.00 90.56 87 ALA A O 1
ATOM 670 N N . GLN A 1 88 ? -11.448 -1.374 -4.537 1.00 89.25 88 GLN A N 1
ATOM 671 C CA . GLN A 1 88 ? -11.110 -0.300 -5.473 1.00 89.25 88 GLN A CA 1
ATOM 672 C C . GLN A 1 88 ? -10.006 0.600 -4.889 1.00 89.25 88 GLN A C 1
ATOM 674 O O . GLN A 1 88 ? -10.270 1.436 -4.027 1.00 89.25 88 GLN A O 1
ATOM 679 N N . LEU A 1 89 ? -8.778 0.468 -5.403 1.00 90.00 89 LEU A N 1
ATOM 680 C CA . LEU A 1 89 ? -7.608 1.259 -4.975 1.00 90.00 89 LEU A CA 1
ATOM 681 C C . LEU A 1 89 ? -7.230 2.412 -5.925 1.00 90.00 89 LEU A C 1
ATOM 683 O O . LEU A 1 89 ? -6.229 3.094 -5.703 1.00 90.00 89 LEU A O 1
ATOM 687 N N . GLY A 1 90 ? -8.020 2.663 -6.973 1.00 88.19 90 GLY A N 1
ATOM 688 C CA . GLY A 1 90 ? -7.767 3.747 -7.926 1.00 88.19 90 GLY A CA 1
ATOM 689 C C . GLY A 1 90 ? -7.634 5.111 -7.237 1.00 88.19 90 GLY A C 1
ATOM 690 O O . GLY A 1 90 ? -8.546 5.562 -6.547 1.00 88.19 90 GLY A O 1
ATOM 691 N N . GLY A 1 91 ? -6.487 5.769 -7.425 1.00 86.94 91 GLY A N 1
ATOM 692 C CA . GLY A 1 91 ? -6.179 7.062 -6.804 1.00 86.94 91 GLY A CA 1
ATOM 693 C C . GLY A 1 91 ? -5.693 6.991 -5.350 1.00 86.94 91 GLY A C 1
ATOM 694 O O . GLY A 1 91 ? -5.506 8.043 -4.735 1.00 86.94 91 GLY A O 1
ATOM 695 N N . ALA A 1 92 ? -5.468 5.797 -4.789 1.00 91.81 92 ALA A N 1
ATOM 696 C CA . ALA A 1 92 ? -4.842 5.654 -3.479 1.00 91.81 92 ALA A CA 1
ATOM 697 C C . ALA A 1 92 ? -3.442 6.296 -3.467 1.00 91.81 92 ALA A C 1
ATOM 699 O O . ALA A 1 92 ? -2.649 6.123 -4.392 1.00 91.81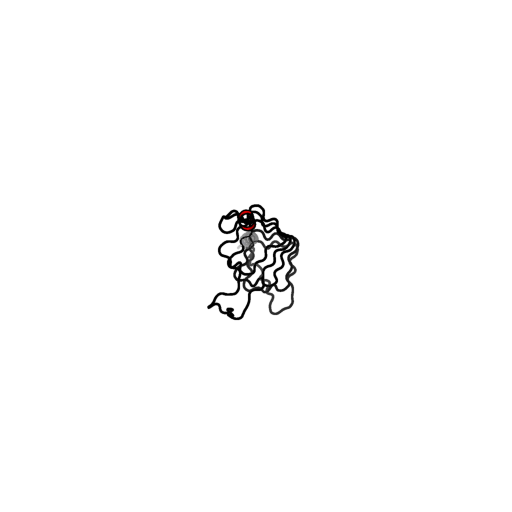 92 ALA A O 1
ATOM 700 N N . TYR A 1 93 ? 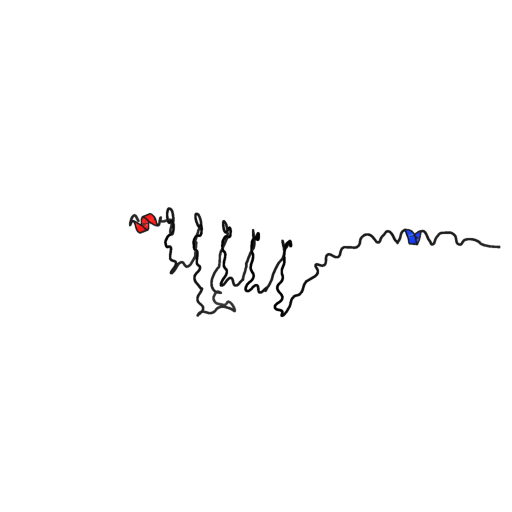-3.128 7.026 -2.396 1.00 90.25 93 TYR A N 1
ATOM 701 C CA . TYR A 1 93 ? -1.821 7.654 -2.207 1.00 90.25 93 TYR A CA 1
ATOM 702 C C . TYR A 1 93 ? -1.084 6.984 -1.049 1.00 90.25 93 TYR A C 1
ATOM 704 O O . TYR A 1 93 ? -1.322 7.285 0.121 1.00 90.25 93 TYR A O 1
ATOM 712 N N . ILE A 1 94 ? -0.202 6.048 -1.395 1.00 91.94 94 ILE A N 1
ATOM 713 C CA . ILE A 1 94 ? 0.578 5.246 -0.452 1.00 91.94 94 ILE A CA 1
ATOM 714 C C . ILE A 1 94 ? 2.009 5.788 -0.449 1.00 91.94 94 ILE A C 1
ATOM 716 O O . ILE A 1 94 ? 2.732 5.655 -1.433 1.00 91.94 94 ILE A O 1
ATOM 720 N N . HIS A 1 95 ? 2.418 6.430 0.644 1.00 91.81 95 HIS A N 1
ATOM 721 C CA . HIS A 1 95 ? 3.720 7.090 0.745 1.00 91.81 95 HIS A CA 1
ATOM 722 C C . HIS A 1 95 ? 4.325 6.924 2.141 1.00 91.81 95 HIS A C 1
ATOM 724 O O . HIS A 1 95 ? 3.607 6.719 3.117 1.00 91.81 95 HIS A O 1
ATOM 730 N N . ASN A 1 96 ? 5.654 7.040 2.236 1.00 88.94 96 ASN A N 1
ATOM 731 C CA . ASN A 1 96 ? 6.410 6.880 3.486 1.00 88.94 96 ASN A CA 1
ATOM 732 C C . ASN A 1 96 ? 6.157 5.531 4.189 1.00 88.94 96 ASN A C 1
ATOM 734 O O . ASN A 1 96 ? 6.139 5.458 5.416 1.00 88.94 96 ASN A O 1
ATOM 738 N N . ILE A 1 97 ? 5.951 4.467 3.408 1.00 89.69 97 ILE A N 1
ATOM 739 C CA . ILE A 1 97 ? 5.800 3.106 3.924 1.00 89.69 97 ILE A CA 1
ATOM 740 C C . ILE A 1 97 ? 7.181 2.469 4.072 1.00 89.69 97 ILE A C 1
ATOM 742 O O . ILE A 1 97 ? 7.989 2.493 3.145 1.00 89.69 97 ILE A O 1
ATOM 746 N N . GLY A 1 98 ? 7.448 1.884 5.237 1.00 88.75 98 GLY A N 1
ATOM 747 C CA . GLY A 1 98 ? 8.716 1.238 5.549 1.00 88.75 98 GLY A CA 1
ATOM 748 C C . GLY A 1 98 ? 8.864 0.961 7.040 1.00 88.75 98 GLY A C 1
ATOM 749 O O . GLY A 1 98 ? 7.941 1.188 7.824 1.00 88.75 98 GLY A O 1
ATOM 750 N N . MET A 1 99 ? 10.044 0.478 7.426 1.00 89.81 99 MET A N 1
ATOM 751 C CA . MET A 1 99 ? 10.408 0.354 8.837 1.00 89.81 99 MET A CA 1
ATOM 752 C C . MET A 1 99 ? 10.568 1.743 9.469 1.00 89.81 99 MET A C 1
ATOM 754 O O . MET A 1 99 ? 10.874 2.703 8.753 1.00 89.81 99 MET A O 1
ATOM 758 N N . PRO A 1 100 ? 10.400 1.870 10.798 1.00 88.31 100 PRO A N 1
ATOM 759 C CA . PRO A 1 100 ? 10.690 3.120 11.487 1.00 88.31 100 PRO A CA 1
ATOM 760 C C . PRO A 1 100 ? 12.107 3.618 11.154 1.00 88.31 100 PRO A C 1
ATOM 762 O O . PRO A 1 100 ? 13.020 2.797 11.089 1.00 88.31 100 PRO A O 1
ATOM 765 N N . PRO A 1 101 ? 12.316 4.927 10.930 1.00 88.56 101 PRO A N 1
ATOM 766 C CA . PRO A 1 101 ? 13.638 5.471 10.624 1.00 88.56 101 PRO A CA 1
ATOM 767 C C . PRO A 1 101 ? 14.541 5.506 11.865 1.00 88.56 101 PRO A C 1
ATOM 769 O O . PRO A 1 101 ? 14.057 5.453 12.999 1.00 88.56 101 PRO A O 1
ATOM 772 N N . GLU A 1 102 ? 15.853 5.651 11.654 1.00 91.88 102 GLU A N 1
ATOM 773 C CA . GLU A 1 102 ? 16.828 5.819 12.738 1.00 91.88 102 GLU A CA 1
ATOM 774 C C . GLU A 1 102 ? 16.429 6.972 13.680 1.00 91.88 102 GLU A C 1
ATOM 776 O O . GLU A 1 102 ? 16.005 8.042 13.242 1.00 91.88 102 GLU A O 1
ATOM 781 N N . GLY A 1 103 ? 16.524 6.729 14.992 1.00 89.69 103 GLY A N 1
ATOM 782 C CA . GLY A 1 103 ? 16.099 7.669 16.036 1.00 89.69 103 GLY A CA 1
ATOM 783 C C . GLY A 1 103 ? 14.634 7.540 16.476 1.00 89.69 103 GLY A C 1
ATOM 784 O O . GLY A 1 103 ? 14.251 8.138 17.482 1.00 89.69 103 GLY A O 1
ATOM 785 N N . HIS A 1 104 ? 13.808 6.739 15.794 1.00 90.50 104 HIS A N 1
ATOM 786 C CA . HIS A 1 104 ? 12.460 6.421 16.271 1.00 90.50 104 HIS A CA 1
ATOM 787 C C . HIS A 1 104 ? 12.509 5.430 17.460 1.00 90.50 104 HIS A C 1
ATOM 789 O O . HIS A 1 104 ? 13.313 4.500 17.425 1.00 90.50 104 HIS A O 1
ATOM 795 N N . PRO A 1 105 ? 11.628 5.523 18.482 1.00 85.75 105 PRO A N 1
ATOM 796 C CA . PRO A 1 105 ? 11.633 4.596 19.629 1.00 85.75 105 PRO A CA 1
ATOM 797 C C . PRO A 1 105 ? 11.457 3.110 19.274 1.00 85.75 105 PRO A C 1
ATOM 799 O O . PRO A 1 105 ? 11.830 2.240 20.051 1.00 85.75 105 PRO A O 1
ATOM 802 N N . ALA A 1 106 ? 10.870 2.831 18.110 1.00 85.44 106 ALA A N 1
ATOM 803 C CA . ALA A 1 106 ? 10.688 1.486 17.557 1.00 85.44 106 ALA A CA 1
ATOM 804 C C . ALA A 1 106 ? 11.676 1.153 16.420 1.00 85.44 106 ALA A C 1
ATOM 806 O O . ALA A 1 106 ? 11.430 0.223 15.656 1.00 85.44 106 ALA A O 1
ATOM 807 N N . TYR A 1 107 ? 12.739 1.946 16.248 1.00 91.94 107 TYR A N 1
ATOM 808 C CA . TYR A 1 107 ? 13.802 1.643 15.294 1.00 91.94 107 TYR A CA 1
ATOM 809 C C . TYR A 1 107 ? 14.572 0.404 15.743 1.00 91.94 107 TYR A C 1
ATOM 811 O O . TYR A 1 107 ? 15.052 0.339 16.874 1.00 91.94 107 TYR A O 1
ATOM 819 N N . ASP A 1 108 ? 14.723 -0.548 14.831 1.00 92.62 108 ASP A N 1
ATOM 820 C CA . ASP A 1 108 ? 15.585 -1.708 15.005 1.00 92.62 108 ASP A CA 1
ATOM 821 C C . ASP A 1 108 ? 16.452 -1.859 13.744 1.00 92.62 108 ASP A C 1
ATOM 823 O O . ASP A 1 108 ? 15.911 -2.150 12.673 1.00 92.62 108 ASP A O 1
ATOM 827 N N . PRO A 1 109 ? 17.784 -1.668 13.837 1.00 91.50 109 PRO A N 1
ATOM 828 C CA . PRO A 1 109 ? 18.683 -1.773 12.689 1.00 91.50 109 PRO A CA 1
ATOM 829 C C . PRO A 1 109 ? 18.790 -3.200 12.130 1.00 91.50 109 PRO A C 1
ATOM 831 O O . PRO A 1 109 ? 19.261 -3.381 11.008 1.00 91.50 109 PRO A O 1
ATOM 834 N N . ALA A 1 110 ? 18.385 -4.221 12.894 1.00 94.25 110 ALA A N 1
ATOM 835 C CA . ALA A 1 110 ? 18.344 -5.606 12.436 1.00 94.25 110 ALA A CA 1
ATOM 836 C C . ALA A 1 110 ? 17.001 -5.977 11.791 1.00 94.25 110 ALA A C 1
ATOM 838 O O . ALA A 1 110 ? 16.910 -7.010 11.115 1.00 94.25 110 ALA A O 1
ATOM 839 N N . ALA A 1 111 ? 15.961 -5.163 11.985 1.00 89.88 111 ALA A N 1
ATOM 840 C CA . ALA A 1 111 ? 14.643 -5.470 11.471 1.00 89.88 111 ALA A CA 1
ATOM 841 C C . ALA A 1 111 ? 14.593 -5.293 9.950 1.00 89.88 111 ALA A C 1
ATOM 843 O O . ALA A 1 111 ? 15.101 -4.331 9.373 1.00 89.88 111 ALA A O 1
ATOM 844 N N . LYS A 1 112 ? 13.958 -6.260 9.289 1.00 86.50 112 LYS A N 1
ATOM 845 C CA . LYS A 1 112 ? 13.794 -6.275 7.838 1.00 86.50 112 LYS A CA 1
ATOM 846 C C . LYS A 1 112 ? 12.336 -6.062 7.498 1.00 86.50 112 LYS A C 1
ATOM 848 O O . LYS A 1 112 ? 11.471 -6.765 8.022 1.00 86.50 112 LYS A O 1
ATOM 853 N N . GLN A 1 113 ? 12.092 -5.128 6.587 1.00 88.19 113 GLN A N 1
ATOM 854 C CA . GLN A 1 113 ? 10.771 -4.962 6.010 1.00 88.19 113 GLN A CA 1
ATOM 855 C C . GLN A 1 113 ? 10.391 -6.245 5.273 1.00 88.19 113 GLN A C 1
ATOM 857 O O . GLN A 1 113 ? 11.187 -6.786 4.500 1.00 88.19 113 GLN A O 1
ATOM 862 N N . ARG A 1 114 ? 9.179 -6.738 5.523 1.00 88.81 114 ARG A N 1
ATOM 863 C CA . ARG A 1 114 ? 8.621 -7.832 4.724 1.00 88.81 114 ARG A CA 1
ATOM 864 C C . ARG A 1 114 ? 8.274 -7.293 3.332 1.00 88.81 114 ARG A C 1
ATOM 866 O O . ARG A 1 114 ? 7.862 -6.136 3.238 1.00 88.81 114 ARG A O 1
ATOM 873 N N . PRO A 1 115 ? 8.462 -8.079 2.261 1.00 90.81 115 PRO A N 1
ATOM 874 C CA . PRO A 1 115 ? 8.140 -7.621 0.916 1.00 90.81 115 PRO A CA 1
ATOM 875 C C . PRO A 1 115 ? 6.656 -7.259 0.795 1.00 90.81 115 PRO A C 1
ATOM 877 O O . PRO A 1 115 ? 5.801 -7.869 1.436 1.00 90.81 115 PRO A O 1
ATOM 880 N N . LEU A 1 116 ? 6.366 -6.261 -0.040 1.00 92.38 116 LEU A N 1
ATOM 881 C CA . LEU A 1 116 ? 5.011 -6.017 -0.523 1.00 92.38 116 LEU A CA 1
ATOM 882 C C . LEU A 1 116 ? 4.733 -6.967 -1.689 1.00 92.38 116 LEU A C 1
ATOM 884 O O . LEU A 1 116 ? 5.613 -7.192 -2.521 1.00 92.38 116 LEU A O 1
ATOM 888 N N . HIS A 1 117 ? 3.512 -7.489 -1.747 1.00 92.56 117 HIS A N 1
ATOM 889 C CA . HIS A 1 117 ? 3.043 -8.358 -2.818 1.00 92.56 117 HIS A CA 1
ATOM 890 C C . HIS A 1 117 ? 1.861 -7.695 -3.519 1.00 92.56 117 HIS A C 1
ATOM 892 O O . HIS A 1 117 ? 0.934 -7.229 -2.861 1.00 92.56 117 HIS A O 1
ATOM 898 N N . PHE A 1 118 ? 1.925 -7.646 -4.846 1.00 94.69 118 PHE A N 1
ATOM 899 C CA . PHE A 1 118 ? 0.836 -7.213 -5.712 1.00 94.69 118 PHE A CA 1
ATOM 900 C C . PHE A 1 118 ? 0.615 -8.328 -6.727 1.00 94.69 118 PHE A C 1
ATOM 902 O O . PHE A 1 118 ? 1.526 -8.653 -7.486 1.00 94.69 118 PHE A O 1
ATOM 909 N N . GLU A 1 119 ? -0.568 -8.925 -6.699 1.00 95.75 119 GLU A N 1
ATOM 910 C CA . GLU A 1 119 ? -0.979 -10.026 -7.568 1.00 95.75 119 GLU A CA 1
ATOM 911 C C . GLU A 1 119 ? -2.324 -9.643 -8.186 1.00 95.75 119 GLU A C 1
ATOM 913 O O . GLU A 1 119 ? -3.163 -9.052 -7.505 1.00 95.75 119 GLU A O 1
ATOM 918 N N . ASP A 1 120 ? -2.479 -9.868 -9.491 1.00 95.00 120 ASP A N 1
ATOM 919 C CA . ASP A 1 120 ? -3.698 -9.553 -10.251 1.00 95.00 120 ASP A CA 1
ATOM 920 C C . ASP A 1 120 ? -4.228 -8.112 -10.065 1.00 95.00 120 ASP A C 1
ATOM 922 O O . ASP A 1 120 ? -5.430 -7.843 -10.092 1.00 95.00 120 ASP A O 1
ATOM 926 N N . CYS A 1 121 ? -3.313 -7.152 -9.889 1.00 95.00 121 CYS A N 1
ATOM 927 C CA . CYS A 1 121 ? -3.631 -5.739 -9.678 1.00 95.00 121 CYS A CA 1
ATOM 928 C C . CYS A 1 121 ? -3.580 -4.928 -10.984 1.00 95.00 121 CYS A C 1
ATOM 930 O O . CYS A 1 121 ? -2.605 -4.991 -11.732 1.00 95.00 121 CYS A O 1
ATOM 932 N N . GLU A 1 122 ? -4.575 -4.065 -11.206 1.00 94.50 122 GLU A N 1
ATOM 933 C CA . GLU A 1 122 ? -4.539 -3.049 -12.265 1.00 94.50 122 GLU A CA 1
ATOM 934 C C . GLU A 1 122 ? -3.750 -1.819 -11.788 1.00 94.50 122 GLU A C 1
ATOM 936 O O . GLU A 1 122 ? -4.214 -1.057 -10.936 1.00 94.50 122 GLU A O 1
ATOM 941 N N . LEU A 1 123 ? -2.540 -1.639 -12.326 1.00 94.69 123 LEU A N 1
ATOM 942 C CA . LEU A 1 123 ? -1.610 -0.567 -11.948 1.00 94.69 123 LEU A CA 1
ATOM 943 C C . LEU A 1 123 ? -1.313 0.410 -13.099 1.00 94.69 123 LEU A C 1
ATOM 945 O O . LEU A 1 123 ? -0.413 1.247 -12.967 1.00 94.69 123 LEU A O 1
ATOM 949 N N . SER A 1 124 ? -2.036 0.342 -14.223 1.00 94.12 124 SER A N 1
ATOM 950 C CA . SER A 1 124 ? -1.848 1.265 -15.348 1.00 94.12 124 SER A CA 1
ATOM 951 C C . SER A 1 124 ? -1.902 2.726 -14.902 1.00 94.12 124 SER A C 1
ATOM 953 O O . SER A 1 124 ? -2.639 3.116 -13.996 1.00 94.12 124 SER A O 1
ATOM 955 N N . HIS A 1 125 ? -1.054 3.545 -15.528 1.00 93.56 125 HIS A N 1
ATOM 956 C CA . HIS A 1 125 ? -0.891 4.971 -15.221 1.00 93.56 125 HIS A CA 1
ATOM 957 C C . HIS A 1 125 ? -0.403 5.299 -13.796 1.00 93.56 125 HIS A C 1
ATOM 959 O O . HIS A 1 125 ? -0.320 6.477 -13.441 1.00 93.56 125 HIS A O 1
ATOM 965 N N . SER A 1 126 ? -0.031 4.299 -12.991 1.00 96.19 126 SER A N 1
ATOM 966 C CA . SER A 1 126 ? 0.580 4.520 -11.680 1.00 96.19 126 SER A CA 1
ATOM 967 C C . SER A 1 126 ? 2.034 4.974 -11.806 1.00 96.19 126 SER A C 1
ATOM 969 O O . SER A 1 126 ? 2.728 4.673 -12.776 1.00 96.19 126 SER A O 1
ATOM 971 N N . THR A 1 127 ? 2.521 5.681 -10.786 1.00 96.06 127 THR A N 1
ATOM 972 C CA . THR A 1 127 ? 3.922 6.109 -10.696 1.00 96.06 127 THR A CA 1
ATOM 973 C C . THR A 1 127 ? 4.562 5.581 -9.424 1.00 96.06 127 THR A C 1
ATOM 975 O O . THR A 1 127 ? 3.984 5.720 -8.347 1.00 96.06 127 THR A O 1
ATOM 978 N N . ILE A 1 128 ? 5.783 5.060 -9.535 1.00 96.25 128 ILE A N 1
ATOM 979 C CA . ILE A 1 128 ? 6.593 4.619 -8.398 1.00 96.25 128 ILE A CA 1
ATOM 980 C C . ILE A 1 128 ? 7.846 5.494 -8.359 1.00 96.25 128 ILE A C 1
ATOM 982 O O . ILE A 1 128 ? 8.800 5.269 -9.099 1.00 96.25 128 ILE A O 1
ATOM 986 N N . ASN A 1 129 ? 7.822 6.530 -7.522 1.00 96.44 129 ASN A N 1
ATOM 987 C CA . ASN A 1 129 ? 8.854 7.567 -7.483 1.00 96.44 129 ASN A CA 1
ATOM 988 C C . ASN A 1 129 ? 9.587 7.548 -6.142 1.00 96.44 129 ASN A C 1
ATOM 990 O O . ASN A 1 129 ? 8.950 7.482 -5.094 1.00 96.44 129 ASN A O 1
ATOM 994 N N . ASN A 1 130 ? 10.916 7.689 -6.167 1.00 95.31 130 ASN A N 1
ATOM 995 C CA . ASN A 1 130 ? 11.760 7.751 -4.964 1.00 95.31 130 ASN A CA 1
ATOM 996 C C . ASN A 1 130 ? 11.584 6.547 -4.016 1.00 95.31 130 ASN A C 1
ATOM 998 O O . ASN A 1 130 ? 11.694 6.682 -2.798 1.00 95.31 130 ASN A O 1
ATOM 1002 N N . CYS A 1 131 ? 11.314 5.366 -4.572 1.00 94.75 131 CYS A N 1
ATOM 1003 C CA . CYS A 1 131 ? 11.202 4.122 -3.820 1.00 94.75 131 CYS A CA 1
ATOM 1004 C C . CYS A 1 131 ? 12.482 3.293 -3.955 1.00 94.75 131 CYS A C 1
ATOM 1006 O O . CYS A 1 131 ? 13.116 3.272 -5.011 1.00 94.75 131 CYS A O 1
ATOM 1008 N N . ASN A 1 132 ? 12.837 2.557 -2.901 1.00 92.81 132 ASN A N 1
ATOM 1009 C CA . ASN A 1 132 ? 13.832 1.499 -3.024 1.00 92.81 132 ASN A CA 1
ATOM 1010 C C . ASN A 1 132 ? 13.181 0.282 -3.698 1.00 92.81 132 ASN A C 1
ATOM 1012 O O . ASN A 1 132 ? 12.356 -0.389 -3.084 1.00 92.81 132 ASN A O 1
ATOM 1016 N N . LEU A 1 133 ? 13.554 0.017 -4.952 1.00 95.06 133 LEU A N 1
ATOM 1017 C CA . LEU A 1 133 ? 13.050 -1.109 -5.749 1.00 95.06 133 LEU A CA 1
ATOM 1018 C C . LEU A 1 133 ? 14.027 -2.291 -5.806 1.00 95.06 133 LEU A C 1
ATOM 1020 O O . LEU A 1 133 ? 13.875 -3.188 -6.634 1.00 95.06 133 LEU A O 1
ATOM 1024 N N . GLN A 1 134 ? 15.052 -2.311 -4.948 1.00 94.31 134 GLN A N 1
ATOM 1025 C CA . GLN A 1 134 ? 15.997 -3.421 -4.893 1.00 94.31 134 GLN A CA 1
ATOM 1026 C C . GLN A 1 134 ? 15.266 -4.739 -4.601 1.00 94.31 134 GLN A C 1
ATOM 1028 O O . GLN A 1 134 ? 14.581 -4.874 -3.591 1.00 94.31 134 GLN A O 1
ATOM 1033 N N . GLY A 1 135 ? 15.467 -5.728 -5.474 1.00 93.69 135 GLY A N 1
ATOM 1034 C CA . GLY A 1 135 ? 14.868 -7.056 -5.330 1.00 93.69 135 GLY A CA 1
ATOM 1035 C C . GLY A 1 135 ? 13.397 -7.144 -5.741 1.00 93.69 135 GLY A C 1
ATOM 1036 O O . GLY A 1 135 ? 12.817 -8.216 -5.598 1.00 93.69 135 GLY A O 1
ATOM 1037 N N . VAL A 1 136 ? 12.797 -6.067 -6.266 1.00 95.88 136 VAL A N 1
ATOM 1038 C CA . VAL A 1 136 ? 11.457 -6.130 -6.864 1.00 95.88 136 VAL A CA 1
ATOM 1039 C C . VAL A 1 136 ? 11.518 -6.958 -8.145 1.00 95.88 136 VAL A C 1
ATOM 1041 O O . VAL A 1 136 ? 12.359 -6.719 -9.012 1.00 95.88 136 VAL A O 1
ATOM 1044 N N . ALA A 1 137 ? 10.605 -7.919 -8.260 1.00 96.19 137 ALA A N 1
ATOM 1045 C CA . ALA A 1 137 ? 10.385 -8.695 -9.468 1.00 96.19 137 ALA A CA 1
ATOM 1046 C C . ALA A 1 137 ? 9.078 -8.246 -10.128 1.00 96.19 137 ALA A C 1
ATOM 1048 O O . ALA A 1 137 ? 8.055 -8.131 -9.458 1.00 96.19 137 ALA A O 1
ATOM 1049 N N . ILE A 1 138 ? 9.126 -8.014 -11.439 1.00 95.31 138 ILE A N 1
ATOM 1050 C CA . ILE A 1 138 ? 7.947 -7.826 -12.286 1.00 95.31 138 ILE A CA 1
ATOM 1051 C C . ILE A 1 138 ? 7.884 -9.054 -13.188 1.00 95.31 138 ILE A C 1
ATOM 1053 O O . ILE A 1 138 ? 8.745 -9.229 -14.050 1.00 95.31 138 ILE A O 1
ATOM 1057 N N . ALA A 1 139 ? 6.917 -9.931 -12.940 1.00 95.81 139 ALA A N 1
ATOM 1058 C CA . ALA A 1 139 ? 6.746 -11.195 -13.647 1.00 95.81 139 ALA A CA 1
ATOM 1059 C C . ALA A 1 139 ? 5.307 -11.304 -14.146 1.00 95.81 139 ALA A C 1
ATOM 1061 O O . ALA A 1 139 ? 4.396 -10.807 -13.489 1.00 95.81 139 ALA A O 1
ATOM 1062 N N . ASP A 1 140 ? 5.128 -11.901 -15.325 1.00 96.44 140 ASP A N 1
ATOM 1063 C CA . ASP A 1 140 ? 3.815 -12.188 -15.919 1.00 96.44 140 ASP A CA 1
ATOM 1064 C C . ASP A 1 140 ? 2.869 -10.970 -16.015 1.00 96.44 140 ASP A C 1
ATOM 1066 O O . ASP A 1 140 ? 1.649 -11.094 -16.039 1.00 96.44 140 ASP A O 1
ATOM 1070 N N . CYS A 1 141 ? 3.447 -9.769 -16.118 1.00 96.62 141 CYS A N 1
ATOM 1071 C CA . CYS A 1 141 ? 2.726 -8.505 -16.237 1.00 96.62 141 CYS A CA 1
ATOM 1072 C C . CYS A 1 141 ? 2.694 -8.007 -17.687 1.00 96.62 141 CYS A C 1
ATOM 1074 O O . CYS A 1 141 ? 3.650 -8.179 -18.448 1.00 96.62 141 CYS A O 1
ATOM 1076 N N . ASN A 1 142 ? 1.633 -7.282 -18.050 1.00 96.19 142 ASN A N 1
ATOM 1077 C CA . ASN A 1 142 ? 1.644 -6.454 -19.254 1.00 96.19 142 ASN A CA 1
ATOM 1078 C C . ASN A 1 142 ? 2.545 -5.227 -19.023 1.00 96.19 142 ASN A C 1
ATOM 1080 O O . ASN A 1 142 ? 2.189 -4.325 -18.269 1.00 96.19 142 ASN A O 1
ATOM 1084 N N . ILE A 1 143 ? 3.706 -5.200 -19.679 1.00 95.50 143 ILE A N 1
ATOM 1085 C CA . ILE A 1 143 ? 4.712 -4.132 -19.550 1.00 95.50 143 ILE A CA 1
ATOM 1086 C C . ILE A 1 143 ? 4.659 -3.096 -20.684 1.00 95.50 143 ILE A C 1
ATOM 1088 O O . ILE A 1 143 ? 5.527 -2.223 -20.754 1.00 95.50 143 ILE A O 1
ATOM 1092 N N . ASN A 1 144 ? 3.671 -3.177 -21.580 1.00 95.06 144 ASN A N 1
ATOM 1093 C CA . ASN A 1 144 ? 3.572 -2.277 -22.728 1.00 95.06 144 ASN A CA 1
ATOM 1094 C C . ASN A 1 144 ? 3.446 -0.822 -22.263 1.00 95.06 144 ASN A C 1
ATOM 1096 O O . ASN A 1 144 ? 2.578 -0.482 -21.457 1.00 95.06 144 ASN A O 1
ATOM 1100 N N . GLY A 1 145 ? 4.319 0.046 -22.779 1.00 95.75 145 GLY A N 1
ATOM 1101 C CA . GLY A 1 145 ? 4.369 1.457 -22.380 1.00 95.75 145 GLY A CA 1
ATOM 1102 C C . GLY A 1 145 ? 4.935 1.725 -20.976 1.00 95.75 145 GLY A C 1
ATOM 1103 O O . GLY A 1 145 ? 4.974 2.884 -20.563 1.00 95.75 145 GLY A O 1
ATOM 1104 N N . MET A 1 146 ? 5.400 0.705 -20.242 1.00 97.44 146 MET A N 1
ATOM 1105 C CA . MET A 1 146 ? 6.080 0.895 -18.958 1.00 97.44 146 MET A CA 1
ATOM 1106 C C . MET A 1 146 ? 7.425 1.598 -19.164 1.00 97.44 146 MET A C 1
ATOM 1108 O O . MET A 1 146 ? 8.202 1.236 -20.051 1.00 97.44 146 MET A O 1
ATOM 1112 N N . THR A 1 147 ? 7.730 2.572 -18.303 1.00 96.94 147 THR A N 1
ATOM 1113 C CA . THR A 1 147 ? 8.996 3.315 -18.356 1.00 96.94 147 THR A CA 1
ATOM 1114 C C . THR A 1 147 ? 9.780 3.240 -17.052 1.00 96.94 147 THR A C 1
ATOM 1116 O O . THR A 1 147 ? 9.191 3.360 -15.979 1.00 96.94 147 THR A O 1
ATOM 1119 N N . ILE A 1 148 ? 11.112 3.180 -17.140 1.00 96.25 148 ILE A N 1
ATOM 1120 C CA . ILE A 1 148 ? 12.031 3.472 -16.029 1.00 96.25 148 ILE A CA 1
ATOM 1121 C C . ILE A 1 148 ? 12.777 4.763 -16.360 1.00 96.25 148 ILE A C 1
ATOM 1123 O O . ILE A 1 148 ? 13.471 4.838 -17.370 1.00 96.25 148 ILE A O 1
ATOM 1127 N N . ASN A 1 149 ? 12.628 5.791 -15.518 1.00 95.06 149 ASN A N 1
ATOM 1128 C CA . ASN A 1 149 ? 13.215 7.122 -15.739 1.00 95.06 149 ASN A CA 1
ATOM 1129 C C . ASN A 1 149 ? 12.915 7.695 -17.142 1.00 95.06 149 ASN A C 1
ATOM 1131 O O . ASN A 1 149 ? 13.775 8.304 -17.773 1.00 95.06 149 ASN A O 1
ATOM 1135 N N . GLY A 1 150 ? 11.693 7.469 -17.638 1.00 95.44 150 GLY A N 1
ATOM 1136 C CA . GLY A 1 150 ? 11.245 7.914 -18.962 1.00 95.44 150 GLY A CA 1
ATOM 1137 C C . GLY A 1 150 ? 11.709 7.047 -20.138 1.00 95.44 150 GLY A C 1
ATOM 1138 O O . GLY A 1 150 ? 11.325 7.326 -21.269 1.00 95.44 150 GLY A O 1
ATOM 1139 N N . ILE A 1 151 ? 12.491 5.994 -19.897 1.00 95.88 151 ILE A N 1
ATOM 1140 C CA . ILE A 1 151 ? 12.947 5.057 -20.928 1.00 95.88 151 ILE A CA 1
ATOM 1141 C C . ILE A 1 151 ? 11.974 3.882 -21.000 1.00 95.88 151 ILE A C 1
ATOM 1143 O O . ILE A 1 151 ? 11.694 3.262 -19.972 1.00 95.88 151 ILE A O 1
ATOM 1147 N N . LEU A 1 152 ? 11.478 3.561 -22.198 1.00 96.56 152 LEU A N 1
ATOM 1148 C CA . LEU A 1 152 ? 10.598 2.413 -22.417 1.00 96.56 152 LEU A CA 1
ATOM 1149 C C . LEU A 1 152 ? 11.324 1.102 -22.104 1.00 96.56 152 LEU A C 1
ATOM 1151 O O . LEU A 1 152 ? 12.422 0.839 -22.594 1.00 96.56 152 LEU A O 1
ATOM 1155 N N . ILE A 1 153 ? 10.680 0.244 -21.315 1.00 95.31 153 ILE A N 1
ATOM 1156 C CA . ILE A 1 153 ? 11.241 -1.059 -20.935 1.00 95.31 153 ILE A CA 1
ATOM 1157 C C . ILE A 1 153 ? 11.389 -1.975 -22.145 1.00 95.31 153 ILE A C 1
ATOM 1159 O O . ILE A 1 153 ? 12.364 -2.714 -22.242 1.00 95.31 153 ILE A O 1
ATOM 1163 N N . GLU A 1 154 ? 10.476 -1.883 -23.107 1.00 93.75 154 GLU A N 1
ATOM 1164 C CA . GLU A 1 154 ? 10.583 -2.625 -24.361 1.00 93.75 154 GLU A CA 1
ATOM 1165 C C . GLU A 1 154 ? 11.846 -2.247 -25.148 1.00 93.75 154 GLU A C 1
ATOM 1167 O O . GLU A 1 154 ? 12.476 -3.120 -25.744 1.00 93.75 154 GLU A O 1
ATOM 1172 N N . ASP A 1 155 ? 12.272 -0.981 -25.119 1.00 94.56 155 ASP A N 1
ATOM 1173 C CA . ASP A 1 155 ? 13.516 -0.559 -25.770 1.00 94.56 155 ASP A CA 1
ATOM 1174 C C . ASP A 1 155 ? 14.747 -1.080 -25.019 1.00 94.56 155 ASP A C 1
ATOM 1176 O O . ASP A 1 155 ? 15.697 -1.545 -25.652 1.00 94.56 155 ASP A O 1
ATOM 1180 N N . LEU A 1 156 ? 14.703 -1.097 -23.680 1.00 92.75 156 LEU A N 1
ATOM 1181 C CA . LEU A 1 156 ? 15.744 -1.699 -22.837 1.00 92.75 156 LEU A CA 1
ATOM 1182 C C . LEU A 1 156 ? 15.917 -3.198 -23.121 1.00 92.75 156 LEU A C 1
ATOM 1184 O O . LEU A 1 156 ? 17.040 -3.665 -23.306 1.00 92.75 156 LEU A O 1
ATOM 1188 N N . LEU A 1 157 ? 14.814 -3.950 -23.188 1.00 91.50 157 LEU A N 1
ATOM 1189 C CA . LEU A 1 157 ? 14.832 -5.401 -23.414 1.00 91.50 157 LEU A CA 1
ATOM 1190 C C . LEU A 1 157 ? 15.247 -5.773 -24.843 1.00 91.50 157 LEU A C 1
ATOM 1192 O O . LEU A 1 157 ? 15.880 -6.806 -25.050 1.00 91.50 157 LEU A O 1
ATOM 1196 N N . ASN A 1 158 ? 14.923 -4.926 -25.821 1.00 91.69 158 ASN A N 1
ATOM 1197 C CA . ASN A 1 158 ? 15.268 -5.148 -27.224 1.00 91.69 158 ASN A CA 1
ATOM 1198 C C . ASN A 1 158 ? 16.627 -4.547 -27.628 1.00 91.69 158 ASN A C 1
ATOM 1200 O O . ASN A 1 158 ? 17.000 -4.641 -28.798 1.00 91.69 158 ASN A O 1
ATOM 1204 N N . GLY A 1 159 ? 17.356 -3.919 -26.697 1.00 85.44 159 GLY A N 1
ATOM 1205 C CA . GLY A 1 159 ? 18.659 -3.302 -26.964 1.00 85.44 159 GLY A CA 1
ATOM 1206 C C . GLY A 1 159 ? 18.597 -2.090 -27.901 1.00 85.44 159 GLY A C 1
ATOM 1207 O O . GLY A 1 159 ? 19.503 -1.898 -28.707 1.00 85.44 159 GLY A O 1
ATOM 1208 N N . LYS A 1 160 ? 17.517 -1.301 -27.837 1.00 78.62 160 LYS A N 1
ATOM 1209 C CA . LYS A 1 160 ? 17.264 -0.121 -28.689 1.00 78.62 160 LYS A CA 1
ATOM 1210 C C . LYS A 1 160 ? 17.612 1.221 -28.024 1.00 78.62 160 LYS A C 1
ATOM 1212 O O . LYS A 1 160 ? 17.177 2.267 -28.503 1.00 78.62 160 LYS A O 1
ATOM 1217 N N . ILE A 1 161 ? 18.370 1.180 -26.934 1.00 66.38 161 ILE A N 1
ATOM 1218 C CA . ILE A 1 161 ? 18.824 2.329 -26.133 1.00 66.38 161 ILE A CA 1
ATOM 1219 C C . ILE A 1 161 ? 20.291 2.671 -26.362 1.00 66.38 161 ILE A C 1
ATOM 1221 O O . ILE A 1 161 ? 21.082 1.739 -26.628 1.00 66.38 161 ILE A O 1
#

Sequence (161 aa):
MSDQAITICGLLCKFDQQNKTTMESTNNQAEKLTIIETTKVIDAKYSHLDGSTFVMLKMSNASFNDVDLTKLKIINANLSELEIEGAQLGGAYIHNIGMPPEGHPAYDPAAKQRPLHFEDCELSHSTINNCNLQGVAIADCNINGMTINGILIEDLLNGKI

Foldseek 3Di:
DDDPDPDDPPPVVVVVVVPPPPPPPPPPPPPDDDDPDDPDDDDDPPDDQPPPDDDPDDQVPPDDDPDDCPPPDDPPDDCPPPDDPPDDCVPPDDPPDDQDDPPDPRDDPPDDDDDDDDDPDDQPPHDDPPDDCVPPDDPPDDQVPPDDVNHRVVCVVVVVD

Radius of gyration: 31.78 Å; chains: 1; bounding box: 85×57×87 Å

pLDDT: mean 77.5, std 18.87, range [35.53, 97.44]

Secondary structure (DSSP, 8-state):
-------STTTHHHHTTSSS----------------SS-------S---TT----S---TT----S---TT----S---TT----S---TT----S-SSPPTTSTT--TT--PPPP---S---TT----S---TT----S---TT-EETTEEHHHHHTT--